Protein AF-A0AAN5D6X6-F1 (afdb_monomer_lite)

Radius of gyration: 11.84 Å; chains: 1; bounding box: 28×20×32 Å

Structure (mmCIF, N/CA/C/O backbone):
data_AF-A0AAN5D6X6-F1
#
_entry.id   AF-A0AAN5D6X6-F1
#
loop_
_atom_site.group_PDB
_atom_site.id
_atom_site.type_symbol
_atom_site.label_atom_id
_atom_site.label_alt_id
_atom_site.label_comp_id
_atom_site.label_asym_id
_atom_site.label_entity_id
_atom_site.label_seq_id
_atom_site.pdbx_PDB_ins_code
_atom_site.Cartn_x
_atom_site.Cartn_y
_atom_site.Cartn_z
_atom_site.occupancy
_atom_site.B_iso_or_equiv
_atom_site.auth_seq_id
_atom_site.auth_comp_id
_atom_site.auth_asym_id
_atom_site.auth_atom_id
_atom_site.pdbx_PDB_model_num
ATOM 1 N N . VAL A 1 1 ? 1.071 6.854 -3.649 1.00 88.00 1 VAL A N 1
ATOM 2 C CA . VAL A 1 1 ? 0.379 7.331 -2.427 1.00 88.00 1 VAL A CA 1
ATOM 3 C C . VAL A 1 1 ? -0.345 6.151 -1.820 1.00 88.00 1 VAL A C 1
ATOM 5 O O . VAL A 1 1 ? -1.058 5.471 -2.550 1.00 88.00 1 VAL A O 1
ATOM 8 N N . LEU A 1 2 ? -0.131 5.900 -0.534 1.00 90.50 2 LEU A N 1
ATOM 9 C CA . LEU A 1 2 ? -0.873 4.936 0.268 1.00 90.50 2 LEU A CA 1
ATOM 10 C C . LEU A 1 2 ? -1.885 5.705 1.122 1.00 90.50 2 LEU A C 1
ATOM 12 O O . LEU A 1 2 ? -1.522 6.701 1.735 1.00 90.50 2 LEU A O 1
ATOM 16 N N . ARG A 1 3 ? -3.141 5.262 1.136 1.00 92.50 3 ARG A N 1
ATOM 17 C CA . ARG A 1 3 ? -4.232 5.893 1.885 1.00 92.50 3 ARG A CA 1
ATOM 18 C C . ARG A 1 3 ? -4.826 4.876 2.846 1.00 92.50 3 ARG A C 1
ATOM 20 O O . ARG A 1 3 ? -5.281 3.828 2.391 1.00 92.50 3 ARG A O 1
ATOM 27 N N . LEU A 1 4 ? -4.841 5.192 4.134 1.00 90.06 4 LEU A N 1
ATOM 28 C CA . LEU A 1 4 ? -5.341 4.311 5.193 1.00 90.06 4 LEU A CA 1
ATOM 29 C C . LEU A 1 4 ? -6.007 5.114 6.312 1.00 90.06 4 LEU A C 1
ATOM 31 O O . LEU A 1 4 ? -5.856 6.332 6.375 1.00 90.06 4 LEU A O 1
ATOM 35 N N . ARG A 1 5 ? -6.782 4.448 7.170 1.00 88.81 5 ARG A N 1
ATOM 36 C CA . ARG A 1 5 ? -7.310 5.069 8.389 1.00 88.81 5 ARG A CA 1
ATOM 37 C C . ARG A 1 5 ? -6.351 4.804 9.541 1.00 88.81 5 ARG A C 1
ATOM 39 O O . ARG A 1 5 ? -5.933 3.665 9.710 1.00 88.81 5 ARG A O 1
ATOM 46 N N . ASN A 1 6 ? -6.005 5.845 10.290 1.00 83.12 6 ASN A N 1
ATOM 47 C CA . ASN A 1 6 ? -5.234 5.698 11.523 1.00 83.12 6 ASN A CA 1
ATOM 48 C C . ASN A 1 6 ? -6.124 5.153 12.660 1.00 83.12 6 ASN A C 1
ATOM 50 O O . ASN A 1 6 ? -7.332 4.971 12.485 1.00 83.12 6 ASN A O 1
ATOM 54 N N . GLU A 1 7 ? -5.542 4.931 13.840 1.00 81.00 7 GLU A N 1
ATOM 55 C CA . GLU A 1 7 ? -6.268 4.434 15.020 1.00 81.00 7 GLU A CA 1
ATOM 56 C C . GLU A 1 7 ? -7.400 5.365 15.487 1.00 81.00 7 GLU A C 1
ATOM 58 O O . GLU A 1 7 ? -8.398 4.906 16.037 1.00 81.00 7 GLU A O 1
ATOM 63 N N . ALA A 1 8 ? -7.293 6.670 15.216 1.00 85.88 8 ALA A N 1
ATOM 64 C CA . ALA A 1 8 ? -8.352 7.646 15.479 1.00 85.88 8 ALA A CA 1
ATOM 65 C C . ALA A 1 8 ? -9.482 7.611 14.425 1.00 85.88 8 ALA A C 1
ATOM 67 O O . ALA A 1 8 ? -10.453 8.364 14.515 1.00 85.88 8 ALA A O 1
ATOM 68 N N . GLY A 1 9 ? -9.376 6.742 13.415 1.00 86.62 9 GLY A N 1
ATOM 69 C CA . GLY A 1 9 ? -10.318 6.622 12.306 1.00 86.62 9 GLY A CA 1
ATOM 70 C C . GLY A 1 9 ? -10.143 7.691 11.224 1.00 86.62 9 GLY A C 1
ATOM 71 O O . GLY A 1 9 ? -10.947 7.745 10.287 1.00 86.62 9 GLY A O 1
ATOM 72 N N . GLU A 1 10 ? -9.111 8.526 11.305 1.00 90.25 10 GLU A N 1
ATOM 73 C CA . GLU A 1 10 ? -8.849 9.607 10.360 1.00 90.25 10 GLU A CA 1
ATOM 74 C C . GLU A 1 10 ? -8.150 9.090 9.107 1.00 90.25 10 GLU A C 1
ATOM 76 O O . GLU A 1 10 ? -7.262 8.238 9.156 1.00 90.25 10 GLU A O 1
ATOM 81 N N . LEU A 1 11 ? -8.542 9.633 7.957 1.00 91.56 11 LEU A N 1
ATOM 82 C CA . LEU A 1 11 ? -7.962 9.263 6.675 1.00 91.56 11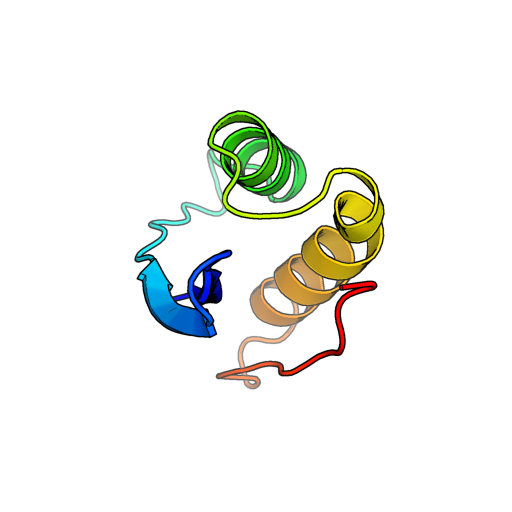 LEU A CA 1
ATOM 83 C C . LEU A 1 11 ? -6.584 9.922 6.518 1.00 91.56 11 LEU A C 1
ATOM 85 O O . LEU A 1 11 ? -6.485 11.145 6.446 1.00 91.56 11 LEU A O 1
ATOM 89 N N . THR A 1 12 ? -5.541 9.103 6.429 1.00 89.06 12 THR A N 1
ATOM 90 C CA . THR A 1 12 ? -4.147 9.531 6.295 1.00 89.06 12 THR A CA 1
ATOM 91 C C . THR A 1 12 ? -3.593 9.122 4.935 1.00 89.06 12 THR A C 1
ATOM 93 O O . THR A 1 12 ? -3.727 7.968 4.520 1.00 89.06 12 THR A O 1
ATOM 96 N N . ASP A 1 13 ? -2.937 10.071 4.260 1.00 92.50 13 ASP A N 1
ATOM 97 C CA . ASP A 1 13 ? -2.237 9.850 2.995 1.00 92.50 13 ASP A CA 1
ATOM 98 C C . ASP A 1 13 ? -0.722 9.877 3.206 1.00 92.50 13 ASP A C 1
ATOM 100 O O . ASP A 1 13 ? -0.154 10.878 3.640 1.00 92.50 13 ASP A O 1
ATOM 104 N N . ILE A 1 14 ? -0.056 8.794 2.820 1.00 89.81 14 ILE A N 1
ATOM 105 C CA . ILE A 1 14 ? 1.393 8.629 2.900 1.00 89.81 14 ILE A CA 1
ATOM 106 C C . ILE A 1 14 ? 1.955 8.618 1.480 1.00 89.81 14 ILE A C 1
ATOM 108 O O . ILE A 1 14 ? 1.552 7.827 0.616 1.00 89.81 14 ILE A O 1
ATOM 112 N N . LYS A 1 15 ? 2.893 9.525 1.209 1.00 90.69 15 LYS A N 1
ATOM 113 C CA . LYS A 1 15 ? 3.659 9.521 -0.040 1.00 90.69 15 LYS A CA 1
ATOM 114 C C . LYS A 1 15 ? 4.866 8.613 0.142 1.00 90.69 15 LYS A C 1
ATOM 116 O O . LYS A 1 15 ? 5.594 8.745 1.113 1.00 90.69 15 LYS A O 1
ATOM 121 N N . ILE A 1 16 ? 5.021 7.687 -0.793 1.00 87.38 16 ILE A N 1
ATOM 122 C CA . ILE A 1 16 ? 6.112 6.723 -0.822 1.00 87.38 16 ILE A CA 1
ATOM 123 C C . ILE A 1 16 ? 6.785 6.934 -2.165 1.00 87.38 16 ILE A C 1
ATOM 125 O O . ILE A 1 16 ? 6.131 6.776 -3.203 1.00 87.38 16 ILE A O 1
ATOM 129 N N . ASP A 1 17 ? 8.051 7.317 -2.119 1.00 88.38 17 ASP A N 1
ATOM 130 C CA . ASP A 1 17 ? 8.908 7.339 -3.291 1.00 88.38 17 ASP A CA 1
ATOM 131 C C . ASP A 1 17 ? 9.467 5.926 -3.468 1.00 88.38 17 ASP A C 1
ATOM 133 O O . ASP A 1 17 ? 9.975 5.332 -2.522 1.00 88.38 17 ASP A O 1
ATOM 137 N N . PHE A 1 18 ? 9.282 5.355 -4.657 1.00 87.38 18 PHE A N 1
ATOM 138 C CA . PHE A 1 18 ? 9.712 3.994 -4.968 1.00 87.38 18 PHE A CA 1
ATOM 139 C C . PHE A 1 18 ? 10.612 3.998 -6.194 1.00 87.38 18 PHE A C 1
ATOM 141 O O . PHE A 1 18 ? 10.194 4.380 -7.292 1.00 87.38 18 PHE A O 1
ATOM 148 N N . TRP A 1 19 ? 11.830 3.505 -6.013 1.00 88.88 19 TRP A N 1
ATOM 149 C CA . TRP A 1 19 ? 12.834 3.367 -7.047 1.00 88.88 19 TRP A CA 1
ATOM 150 C C . TRP A 1 19 ? 13.076 1.893 -7.362 1.00 88.88 19 TRP A C 1
ATOM 152 O O . TRP A 1 19 ? 13.856 1.216 -6.704 1.00 88.88 19 TRP A O 1
ATOM 162 N N . SER A 1 20 ? 12.467 1.396 -8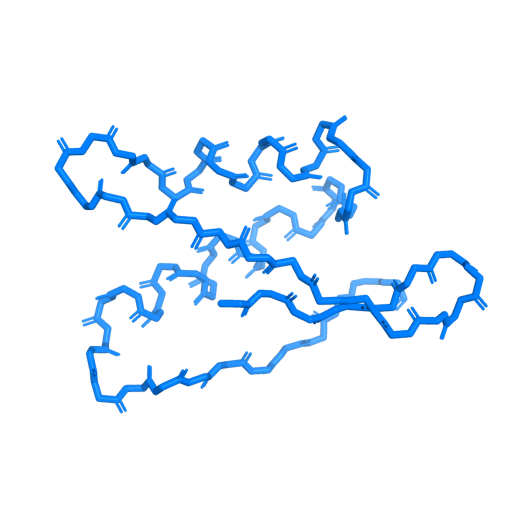.442 1.00 81.06 20 SER A N 1
ATOM 163 C CA . SER A 1 20 ? 12.517 -0.030 -8.837 1.00 81.06 20 SER A CA 1
ATOM 164 C C . SER A 1 20 ? 13.913 -0.662 -9.018 1.00 81.06 20 SER A C 1
ATOM 166 O O . SER A 1 20 ? 14.007 -1.877 -9.145 1.00 81.06 20 SER A O 1
ATOM 168 N N . GLY A 1 21 ? 14.989 0.134 -9.056 1.00 83.81 21 GLY A N 1
ATOM 169 C CA . GLY A 1 21 ? 16.372 -0.350 -9.159 1.00 83.81 21 GLY A CA 1
ATOM 170 C C . GLY A 1 21 ? 17.142 -0.414 -7.835 1.00 83.81 21 GLY A C 1
ATOM 171 O O . GLY A 1 21 ? 18.244 -0.951 -7.818 1.00 83.81 21 GLY A O 1
ATOM 172 N N . SER A 1 22 ? 16.593 0.143 -6.754 1.00 87.62 22 SER A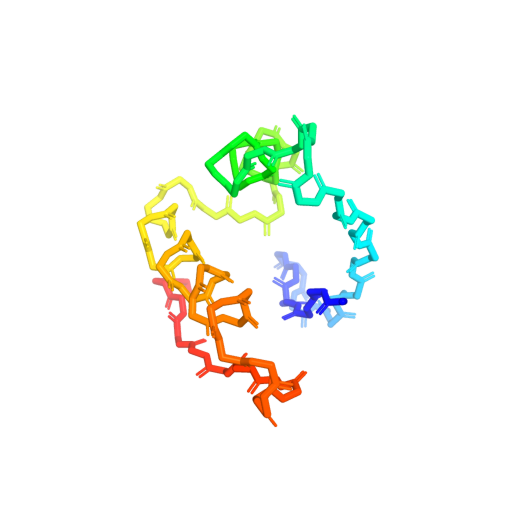 N 1
ATOM 173 C CA . SER A 1 22 ? 17.236 0.216 -5.432 1.00 87.62 22 SER A CA 1
ATOM 174 C C . SER A 1 22 ? 16.316 -0.307 -4.334 1.00 87.62 22 SER A C 1
ATOM 176 O O . SER A 1 22 ? 16.760 -0.998 -3.421 1.00 87.62 22 SER A O 1
ATOM 178 N N . ASP A 1 23 ? 15.026 -0.009 -4.446 1.00 90.00 23 ASP A N 1
ATOM 179 C CA . ASP A 1 23 ? 14.056 -0.311 -3.412 1.00 90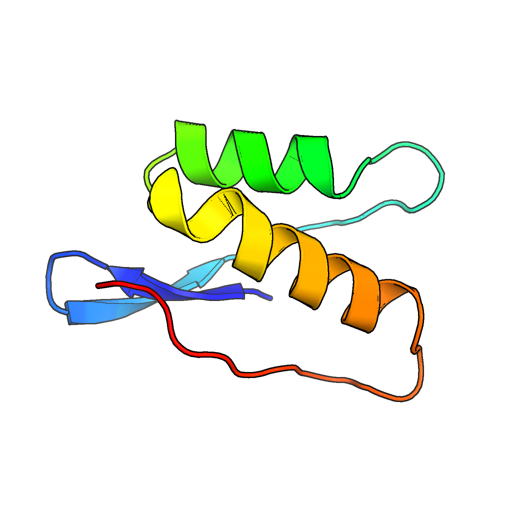.00 23 ASP A CA 1
ATOM 180 C C . ASP A 1 23 ? 13.421 -1.676 -3.643 1.00 90.00 23 ASP A C 1
ATOM 182 O O . ASP A 1 23 ? 13.088 -2.068 -4.766 1.00 90.00 23 ASP A O 1
ATOM 186 N N . SER A 1 24 ? 13.190 -2.388 -2.544 1.00 91.88 24 SER A N 1
ATOM 187 C CA . SER A 1 24 ? 12.402 -3.614 -2.548 1.00 91.88 24 SER A CA 1
ATOM 188 C C . SER A 1 24 ? 11.026 -3.347 -1.954 1.00 91.88 24 SER A C 1
ATOM 190 O O . SER A 1 24 ? 10.887 -2.644 -0.951 1.00 91.88 24 SER A O 1
ATOM 192 N N . VAL A 1 25 ? 9.997 -3.956 -2.546 1.00 92.50 25 VAL A N 1
ATOM 193 C CA . VAL A 1 25 ? 8.625 -3.863 -2.028 1.00 92.50 25 VAL A CA 1
ATOM 194 C C . VAL A 1 25 ? 8.550 -4.356 -0.589 1.00 92.50 25 VAL A C 1
ATOM 196 O O . VAL A 1 25 ? 7.931 -3.707 0.247 1.00 92.50 25 VAL A O 1
ATOM 199 N N . GLN A 1 26 ? 9.211 -5.477 -0.290 1.00 92.69 26 GLN A N 1
ATOM 200 C CA . GLN A 1 26 ? 9.260 -6.003 1.071 1.00 92.69 26 GLN A CA 1
ATOM 201 C C . GLN A 1 26 ? 9.903 -5.011 2.041 1.00 92.69 26 GLN A C 1
ATOM 203 O O . GLN A 1 26 ? 9.346 -4.802 3.112 1.00 92.69 26 GLN A O 1
ATOM 208 N N . GLY A 1 27 ? 11.021 -4.375 1.672 1.00 92.88 27 GLY A N 1
ATOM 209 C CA . GLY A 1 27 ? 11.701 -3.392 2.521 1.00 92.88 27 GLY A CA 1
ATOM 210 C C . GLY A 1 27 ? 10.791 -2.227 2.898 1.00 92.88 27 GLY A C 1
ATOM 211 O O . GLY A 1 27 ? 10.568 -1.984 4.080 1.00 92.88 27 GLY A O 1
ATOM 212 N N . ILE A 1 28 ? 10.157 -1.601 1.904 1.00 92.44 28 ILE A N 1
ATOM 213 C CA . ILE A 1 28 ? 9.211 -0.499 2.138 1.00 92.44 28 ILE A CA 1
ATOM 214 C C . ILE A 1 28 ? 8.051 -0.947 3.027 1.00 92.44 28 ILE A C 1
ATOM 216 O O . ILE A 1 28 ? 7.665 -0.250 3.959 1.00 92.44 28 ILE A O 1
ATOM 220 N N . VAL A 1 29 ? 7.479 -2.121 2.763 1.00 92.69 29 VAL A N 1
ATOM 221 C CA . VAL A 1 29 ? 6.346 -2.627 3.546 1.00 92.69 29 VAL A CA 1
ATOM 222 C C . VAL A 1 29 ? 6.760 -2.949 4.989 1.00 92.69 29 VAL A C 1
ATOM 224 O O . VAL A 1 29 ? 6.001 -2.681 5.919 1.00 92.69 29 VAL A O 1
ATOM 227 N N . HIS A 1 30 ? 7.983 -3.433 5.206 1.00 93.62 30 HIS A N 1
ATOM 228 C CA . HIS A 1 30 ? 8.549 -3.597 6.543 1.00 93.62 30 HIS A CA 1
ATOM 229 C C . HIS A 1 30 ? 8.757 -2.263 7.267 1.00 93.62 30 HIS A C 1
ATOM 231 O O . HIS A 1 30 ? 8.458 -2.183 8.457 1.00 93.62 30 HIS A O 1
ATOM 237 N N . GLU A 1 31 ? 9.219 -1.222 6.573 1.00 92.06 31 GLU A N 1
ATOM 238 C CA . GLU A 1 31 ? 9.361 0.126 7.138 1.00 92.06 31 GLU A CA 1
ATOM 239 C C . GLU A 1 31 ? 8.008 0.720 7.538 1.00 92.06 31 GLU A C 1
ATOM 241 O O . GLU A 1 31 ? 7.876 1.264 8.633 1.00 92.06 31 GLU A O 1
ATOM 246 N N . LEU A 1 32 ? 6.974 0.540 6.710 1.00 90.94 32 LEU A N 1
ATOM 247 C CA . LEU A 1 32 ? 5.611 0.965 7.039 1.00 90.94 32 LEU A CA 1
ATOM 248 C C . LEU A 1 32 ? 5.084 0.274 8.303 1.00 90.94 32 LEU A C 1
ATOM 250 O O . LEU A 1 32 ? 4.453 0.922 9.135 1.00 90.94 32 LEU A O 1
ATOM 254 N N . ALA A 1 33 ? 5.360 -1.022 8.466 1.00 90.81 33 ALA A N 1
ATOM 255 C CA . ALA A 1 33 ? 4.984 -1.756 9.672 1.00 90.81 33 ALA A CA 1
ATOM 256 C C . ALA A 1 33 ? 5.829 -1.359 10.895 1.00 90.81 33 ALA A C 1
ATOM 258 O O . ALA A 1 33 ? 5.334 -1.375 12.019 1.00 90.81 33 ALA A O 1
ATOM 259 N N . ALA A 1 34 ? 7.104 -1.008 10.700 1.00 91.00 34 ALA A N 1
ATOM 260 C CA . ALA A 1 34 ? 7.980 -0.528 11.768 1.00 91.00 34 ALA A CA 1
ATOM 261 C C . ALA A 1 34 ? 7.575 0.867 12.269 1.00 91.00 34 ALA A C 1
ATOM 263 O O . ALA A 1 34 ? 7.733 1.154 13.451 1.00 91.00 34 ALA A O 1
ATOM 264 N N . ALA A 1 35 ? 7.030 1.699 11.382 1.00 89.31 35 ALA A N 1
ATOM 265 C CA . ALA A 1 35 ? 6.471 3.012 11.688 1.00 89.31 35 ALA A CA 1
ATOM 266 C C . ALA A 1 35 ? 4.988 2.969 12.111 1.00 89.31 35 ALA A C 1
ATOM 268 O O . ALA A 1 35 ? 4.350 4.014 12.178 1.00 89.31 35 ALA A O 1
ATOM 269 N N . GLU A 1 36 ? 4.436 1.775 12.365 1.00 87.75 36 GLU A N 1
ATOM 270 C CA . GLU A 1 36 ? 3.061 1.561 12.848 1.00 87.75 36 GLU A CA 1
ATOM 271 C C . GLU A 1 36 ? 1.959 2.105 11.915 1.00 87.75 36 GLU A C 1
ATOM 273 O O . GLU A 1 36 ? 0.817 2.297 12.321 1.00 87.75 36 GLU A O 1
ATOM 278 N N . PHE A 1 37 ? 2.263 2.297 10.626 1.00 86.69 37 PHE A N 1
ATOM 279 C CA . PHE A 1 37 ? 1.257 2.678 9.629 1.00 86.69 37 PHE A CA 1
ATOM 280 C C . PHE A 1 37 ? 0.406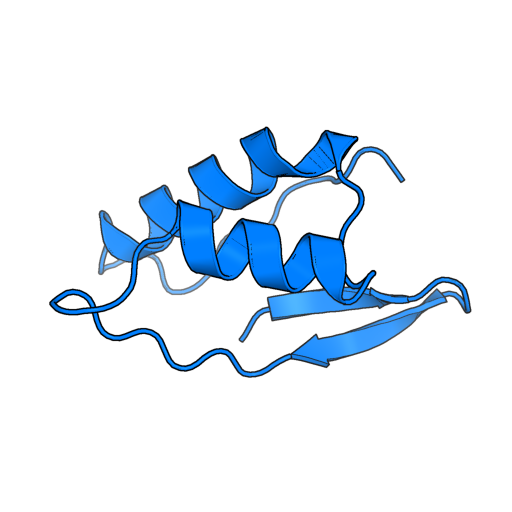 1.496 9.153 1.00 86.69 37 PHE A C 1
ATOM 282 O O . PHE A 1 37 ? -0.675 1.706 8.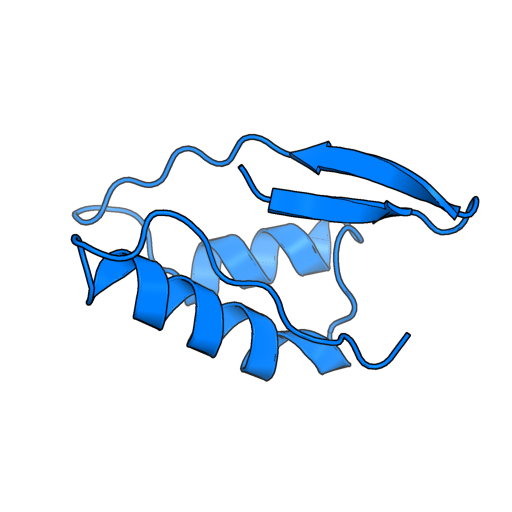607 1.00 86.69 37 PHE A O 1
ATOM 289 N N . ILE A 1 38 ? 0.894 0.263 9.305 1.00 89.31 38 ILE A N 1
ATOM 290 C CA . ILE A 1 38 ? 0.174 -0.969 8.958 1.00 89.31 38 ILE A CA 1
ATOM 291 C C . ILE A 1 38 ? 0.416 -2.047 10.020 1.00 89.31 38 ILE A C 1
ATOM 293 O O . ILE A 1 38 ? 1.501 -2.117 10.603 1.00 89.31 38 ILE A O 1
ATOM 297 N N . ASP A 1 39 ? -0.560 -2.933 10.230 1.00 89.19 39 ASP A N 1
ATOM 298 C CA . ASP A 1 39 ? -0.382 -4.099 11.100 1.00 89.19 39 ASP A CA 1
ATOM 299 C C . ASP A 1 39 ? 0.576 -5.112 10.443 1.00 89.19 39 ASP A C 1
ATOM 301 O O . ASP A 1 39 ? 0.550 -5.364 9.234 1.00 89.19 39 ASP A O 1
ATOM 305 N N . ARG A 1 40 ? 1.407 -5.763 11.260 1.00 89.50 40 ARG A N 1
ATOM 306 C CA . ARG A 1 40 ? 2.290 -6.856 10.830 1.00 89.50 40 ARG A CA 1
ATOM 307 C C . ARG A 1 40 ? 1.517 -8.032 10.227 1.00 89.50 40 ARG A C 1
ATOM 309 O O . ARG A 1 40 ? 2.044 -8.736 9.369 1.00 89.50 40 ARG A O 1
ATOM 316 N N . ARG A 1 41 ? 0.267 -8.245 10.643 1.00 91.12 41 ARG A N 1
ATOM 317 C CA . ARG A 1 41 ? -0.649 -9.249 10.075 1.00 91.12 41 ARG A CA 1
ATOM 318 C C . ARG A 1 41 ? -1.002 -8.949 8.620 1.00 91.12 41 ARG A C 1
ATOM 320 O O . ARG A 1 41 ? -1.244 -9.876 7.850 1.00 91.12 41 ARG A O 1
ATOM 327 N N . ASP A 1 42 ? -0.957 -7.678 8.230 1.00 91.00 42 ASP A N 1
ATOM 328 C CA . ASP A 1 42 ? -1.293 -7.225 6.885 1.00 91.00 42 ASP A CA 1
ATOM 329 C C . ASP A 1 42 ? -0.073 -7.123 5.953 1.00 91.00 42 ASP A C 1
ATOM 331 O O . ASP A 1 42 ? -0.223 -6.838 4.764 1.00 91.00 42 ASP A O 1
ATOM 335 N N . LEU A 1 43 ? 1.138 -7.439 6.431 1.00 92.00 43 LEU A N 1
ATOM 336 C CA . LEU A 1 43 ? 2.368 -7.401 5.624 1.00 92.00 43 LEU A CA 1
ATOM 337 C C . LEU A 1 43 ? 2.227 -8.167 4.304 1.00 92.00 43 LEU A C 1
ATOM 339 O O . LEU A 1 43 ? 2.612 -7.665 3.246 1.00 92.00 43 LEU A O 1
ATOM 343 N N . ILE A 1 44 ? 1.655 -9.373 4.348 1.00 92.56 44 ILE A N 1
ATOM 344 C CA . ILE A 1 44 ? 1.532 -10.242 3.169 1.00 92.56 44 ILE A CA 1
ATOM 345 C C . ILE A 1 44 ? 0.577 -9.624 2.142 1.00 92.56 44 ILE A C 1
ATOM 347 O O . ILE A 1 44 ? 0.906 -9.552 0.955 1.00 92.56 44 ILE A O 1
ATOM 351 N N . ILE A 1 45 ? -0.594 -9.155 2.587 1.00 93.00 45 ILE A N 1
ATOM 352 C CA . ILE A 1 45 ? -1.613 -8.605 1.686 1.00 93.00 45 ILE A CA 1
ATOM 353 C C . ILE A 1 45 ? -1.163 -7.260 1.102 1.00 93.00 45 ILE A C 1
ATOM 355 O O . ILE A 1 45 ? -1.352 -7.022 -0.094 1.00 93.00 45 ILE A O 1
ATOM 359 N N . VAL A 1 46 ? -0.496 -6.415 1.897 1.00 92.56 46 VAL A N 1
ATOM 360 C CA . VAL A 1 46 ? 0.060 -5.134 1.440 1.00 92.56 46 VAL A CA 1
ATOM 361 C C . VAL A 1 46 ? 1.173 -5.377 0.421 1.00 92.56 46 VAL A C 1
ATOM 363 O O . VAL A 1 46 ? 1.096 -4.839 -0.682 1.00 92.56 46 VAL A O 1
ATOM 366 N N . THR A 1 47 ? 2.144 -6.247 0.729 1.00 94.25 47 THR A N 1
ATOM 367 C CA . THR A 1 47 ? 3.249 -6.609 -0.182 1.00 94.25 47 THR A CA 1
ATOM 368 C C . THR A 1 47 ? 2.720 -7.103 -1.524 1.00 94.25 47 THR A C 1
ATOM 370 O O . THR A 1 47 ? 3.128 -6.613 -2.577 1.00 94.25 47 THR A O 1
ATOM 373 N N . ALA A 1 48 ? 1.761 -8.033 -1.504 1.00 93.81 48 ALA A N 1
ATOM 374 C CA . ALA A 1 48 ? 1.192 -8.592 -2.724 1.00 93.81 48 ALA A CA 1
ATOM 375 C C . ALA A 1 48 ? 0.487 -7.527 -3.579 1.00 93.81 48 ALA A C 1
ATOM 377 O O . ALA A 1 48 ? 0.588 -7.550 -4.805 1.00 93.81 48 ALA A O 1
ATOM 378 N N . ASN A 1 49 ? -0.239 -6.591 -2.964 1.00 93.12 49 ASN A N 1
ATOM 379 C CA . ASN A 1 49 ? -0.937 -5.540 -3.704 1.00 93.12 49 ASN A CA 1
ATOM 380 C C . ASN A 1 49 ? -0.001 -4.430 -4.195 1.00 93.12 49 ASN A C 1
ATOM 382 O O . ASN A 1 49 ? -0.215 -3.917 -5.292 1.00 93.12 49 ASN A O 1
ATOM 386 N N . PHE A 1 50 ? 1.062 -4.114 -3.454 1.00 92.12 50 PHE A N 1
ATOM 387 C CA . PHE A 1 50 ? 2.124 -3.229 -3.931 1.00 92.12 50 PHE A CA 1
ATOM 388 C C . PHE A 1 50 ? 2.837 -3.819 -5.150 1.00 92.12 50 PHE A C 1
ATOM 390 O O . PHE A 1 50 ? 2.975 -3.140 -6.166 1.00 92.12 50 PHE A O 1
ATOM 397 N N . GLN A 1 51 ? 3.200 -5.103 -5.095 1.00 91.25 51 GLN A N 1
ATOM 398 C CA . GLN A 1 51 ? 3.840 -5.777 -6.222 1.00 91.25 51 GLN A CA 1
ATOM 399 C C . GLN A 1 51 ? 2.936 -5.771 -7.463 1.00 91.25 51 GLN A C 1
ATOM 401 O O . GLN A 1 51 ? 3.387 -5.424 -8.548 1.00 91.25 51 GLN A O 1
ATOM 406 N N . LYS A 1 52 ? 1.626 -6.015 -7.302 1.00 91.50 52 LYS A N 1
ATOM 407 C CA . LYS A 1 52 ? 0.655 -5.910 -8.410 1.00 91.50 52 LYS A CA 1
ATOM 408 C C . LYS A 1 52 ? 0.619 -4.526 -9.066 1.00 91.50 52 LYS A C 1
ATOM 410 O O . LYS A 1 52 ? 0.354 -4.454 -10.263 1.00 91.50 52 LYS A O 1
ATOM 415 N N . LEU A 1 53 ? 0.807 -3.445 -8.302 1.00 90.00 53 LEU A N 1
ATOM 416 C CA . LEU A 1 53 ? 0.843 -2.078 -8.842 1.00 90.00 53 LEU A CA 1
ATOM 417 C C . LEU A 1 53 ? 2.127 -1.813 -9.632 1.00 90.00 53 LEU A C 1
ATOM 419 O O . LEU A 1 53 ? 2.092 -1.119 -10.642 1.00 90.00 53 LEU A O 1
ATOM 423 N N . ILE A 1 54 ? 3.245 -2.382 -9.189 1.00 87.88 54 ILE A N 1
ATOM 424 C CA . ILE A 1 54 ? 4.534 -2.261 -9.877 1.00 87.88 54 ILE A CA 1
ATOM 425 C C . ILE A 1 54 ? 4.540 -3.093 -11.164 1.00 87.88 54 ILE A C 1
ATOM 427 O O . ILE A 1 54 ? 4.959 -2.602 -12.214 1.00 87.88 54 ILE A O 1
ATOM 431 N N . ASP A 1 55 ? 4.028 -4.322 -11.096 1.00 89.88 55 ASP A N 1
ATOM 432 C CA . ASP A 1 55 ? 3.994 -5.254 -12.223 1.00 89.88 55 ASP A CA 1
ATOM 433 C C . ASP A 1 55 ? 3.004 -4.807 -13.308 1.00 89.88 55 ASP A C 1
ATOM 435 O O . ASP A 1 55 ? 3.253 -4.988 -14.500 1.00 89.88 55 ASP A O 1
ATOM 439 N N . ASN A 1 56 ? 1.874 -4.205 -12.917 1.00 89.75 56 ASN A N 1
ATOM 440 C CA . ASN A 1 56 ? 0.844 -3.749 -13.845 1.00 89.75 56 ASN A CA 1
ATOM 441 C C . ASN A 1 56 ? 0.806 -2.219 -13.945 1.00 89.75 56 ASN A C 1
ATOM 443 O O . ASN A 1 56 ? 0.031 -1.552 -13.260 1.00 89.75 56 ASN A O 1
ATOM 447 N N . LYS A 1 57 ? 1.579 -1.680 -14.893 1.00 78.19 57 LYS A N 1
ATOM 448 C CA . LYS A 1 57 ? 1.677 -0.234 -15.155 1.00 78.19 57 LYS A CA 1
ATOM 449 C C . LYS A 1 57 ? 0.372 0.425 -15.624 1.00 78.19 57 LYS A C 1
ATOM 451 O O . LYS A 1 57 ? 0.265 1.647 -15.559 1.00 78.19 57 LYS A O 1
ATOM 456 N N . GLU A 1 58 ? -0.618 -0.339 -16.090 1.00 88.19 58 GLU A N 1
ATOM 457 C CA . GLU A 1 58 ? -1.935 0.205 -16.457 1.00 88.19 58 GLU A CA 1
ATOM 458 C C . GLU A 1 58 ? -2.826 0.438 -15.226 1.00 88.19 58 GLU A C 1
ATOM 460 O O . GLU A 1 58 ? -3.716 1.295 -15.241 1.00 88.19 58 GLU A O 1
ATOM 465 N N . ARG A 1 59 ? -2.574 -0.282 -14.123 1.00 85.88 59 ARG A N 1
ATOM 466 C CA . ARG A 1 59 ? -3.307 -0.117 -12.864 1.00 85.88 59 ARG A CA 1
ATOM 467 C C . ARG A 1 59 ? -2.755 1.057 -12.067 1.00 85.88 59 ARG A C 1
ATOM 469 O O . ARG A 1 59 ? -1.718 0.971 -11.425 1.00 85.88 59 ARG A O 1
ATOM 476 N N . ARG A 1 60 ? -3.523 2.146 -12.037 1.00 85.94 60 ARG A N 1
ATOM 477 C CA . ARG A 1 60 ? -3.171 3.367 -11.289 1.00 85.94 60 ARG A CA 1
ATOM 478 C C . ARG A 1 60 ? -3.402 3.265 -9.778 1.00 85.94 60 ARG A C 1
ATOM 480 O O . ARG A 1 60 ? -2.796 4.018 -9.023 1.00 85.94 60 ARG A O 1
ATOM 487 N N . SER A 1 61 ? -4.294 2.380 -9.335 1.00 91.00 61 SER A N 1
ATOM 488 C CA . SER A 1 61 ? -4.658 2.222 -7.923 1.00 91.00 61 SER A CA 1
ATOM 489 C C . SER A 1 61 ? -5.216 0.832 -7.637 1.00 91.00 61 SER A C 1
ATOM 491 O O . SER A 1 61 ? -5.854 0.224 -8.497 1.00 91.00 61 SER A O 1
ATOM 493 N N . VAL A 1 62 ? -5.022 0.355 -6.408 1.00 92.81 62 VAL A N 1
ATOM 494 C CA . VAL A 1 62 ? -5.580 -0.899 -5.889 1.00 92.81 62 VAL A CA 1
ATOM 495 C C . VAL A 1 62 ? -6.166 -0.623 -4.506 1.00 92.81 62 VAL A C 1
ATOM 497 O O . VAL A 1 62 ? -5.537 0.043 -3.687 1.00 92.81 62 VAL A O 1
ATOM 500 N N . THR A 1 63 ? -7.367 -1.140 -4.257 1.00 92.94 63 THR A N 1
ATOM 501 C CA . THR A 1 63 ? -8.052 -1.075 -2.961 1.00 92.94 63 THR A CA 1
ATOM 502 C C . THR A 1 63 ? -8.282 -2.495 -2.466 1.00 92.94 63 THR A C 1
ATOM 504 O O . THR A 1 63 ? -8.705 -3.359 -3.233 1.00 92.94 63 THR A O 1
ATOM 507 N N . PHE A 1 64 ? -7.971 -2.741 -1.198 1.00 91.44 64 PHE A N 1
ATOM 508 C CA . PHE A 1 64 ? -8.085 -4.045 -0.554 1.00 91.44 64 PHE A CA 1
ATOM 509 C C . PHE A 1 64 ? -8.446 -3.860 0.920 1.00 91.44 64 PHE A C 1
ATOM 511 O O . PHE A 1 64 ? -8.209 -2.794 1.485 1.00 91.44 64 PHE A O 1
ATOM 518 N N . ALA A 1 65 ? -9.047 -4.888 1.514 1.00 89.12 65 ALA A N 1
ATOM 519 C CA . ALA A 1 65 ? -9.357 -4.907 2.937 1.00 89.12 65 ALA A CA 1
ATOM 520 C C . ALA A 1 65 ? -8.105 -5.249 3.759 1.00 89.12 65 ALA A C 1
ATOM 522 O O . ALA A 1 65 ? -7.284 -6.065 3.331 1.00 89.12 65 ALA A O 1
ATOM 523 N N . LEU A 1 66 ? -7.997 -4.623 4.928 1.00 86.88 66 LEU A N 1
ATOM 524 C CA . LEU A 1 66 ? -7.042 -4.966 5.981 1.00 86.88 66 LEU A CA 1
ATOM 525 C C . LEU A 1 66 ? -7.752 -5.819 7.041 1.00 86.88 66 LEU A C 1
ATOM 527 O O . LEU A 1 66 ? -8.982 -5.900 7.037 1.00 86.88 66 LEU A O 1
ATOM 531 N N . ASN A 1 67 ? -6.998 -6.475 7.923 1.00 77.62 67 ASN A N 1
ATOM 532 C CA . ASN A 1 67 ? -7.589 -7.257 9.017 1.00 77.62 67 ASN A CA 1
ATOM 533 C C . ASN A 1 67 ? -8.189 -6.399 10.149 1.00 77.62 67 ASN A C 1
ATOM 535 O O . ASN A 1 67 ? -8.820 -6.964 11.043 1.00 77.62 67 ASN A O 1
ATOM 539 N N . SER A 1 68 ? -7.973 -5.080 10.131 1.00 61.78 68 SER A N 1
ATOM 540 C CA . SER A 1 68 ? -8.454 -4.102 11.120 1.00 61.78 68 SER A CA 1
ATOM 541 C C . SER A 1 68 ? -9.835 -3.539 10.795 1.00 61.78 68 SER A C 1
ATOM 543 O O . SER A 1 68 ? -9.992 -3.052 9.647 1.00 61.78 68 SER A O 1
#

Secondary structure (DSSP, 8-state):
-EEEE-TTS-EEEE-----TTT--HHHHHHHHHHTTSS-GGGHHHHHHHHHHHHH-TT----------

Organism: NCBI:txid1317129

Foldseek 3Di:
DDWDQDPVRDIDDDDDDDDPVPDDLLVVLVVCVVVVVAPPQCSVVSSVVVVVCVVDVVDPDDDDDHPD

Sequence (68 aa):
VLRLRNEAGELTDIKIDFWSGSDSVQGIVHELAAAEFIDRRDLIIVTANFQKLIDNKERRSVTFALNS

InterPro domains:
  IPR024678 Serine/threonine-protein kinase OSR1/WNK, CCT domain [PF12202] (1-55)

pLDDT: mean 89.08, std 4.82, range [61.78, 94.25]